Protein AF-A0AAW8KYA3-F1 (afdb_monomer_lite)

pLDDT: mean 80.38, std 17.12, range [44.12, 97.69]

Secondary structure (DSSP, 8-state):
-----HHHHHHHHHHHHHHHHHHHHHHS-EEEEETTEEEEE-TTS-EEEEEEPP-----GGGS-TTS---PPP---------

Structure (mmCIF, N/CA/C/O backbone):
data_AF-A0AAW8KYA3-F1
#
_entry.id   AF-A0AAW8KYA3-F1
#
loop_
_atom_site.group_PDB
_atom_site.id
_atom_site.type_symbol
_atom_site.label_atom_id
_atom_site.label_alt_id
_atom_site.label_comp_id
_atom_site.label_asym_id
_atom_site.label_entity_id
_atom_site.label_seq_id
_atom_site.pdbx_PDB_ins_code
_atom_site.Cartn_x
_atom_site.Cartn_y
_atom_site.Cartn_z
_atom_site.occupancy
_atom_site.B_iso_or_equiv
_atom_site.auth_seq_id
_atom_site.auth_comp_id
_atom_site.auth_asym_id
_atom_site.auth_atom_id
_atom_site.pdbx_PDB_model_num
ATOM 1 N N . MET A 1 1 ? 19.053 0.189 -30.785 1.00 44.12 1 MET A N 1
ATOM 2 C CA . MET A 1 1 ? 17.750 0.535 -30.177 1.00 44.12 1 MET A CA 1
ATOM 3 C C . MET A 1 1 ? 17.665 -0.329 -28.943 1.00 44.12 1 MET A C 1
ATOM 5 O O . MET A 1 1 ? 17.099 -1.415 -28.992 1.00 44.12 1 MET A O 1
ATOM 9 N N . ASP A 1 2 ? 18.395 0.082 -27.910 1.00 53.72 2 ASP A N 1
ATOM 10 C CA . ASP A 1 2 ? 18.565 -0.723 -26.712 1.00 53.72 2 ASP A CA 1
ATOM 11 C C . ASP A 1 2 ? 17.255 -0.700 -25.943 1.00 53.72 2 ASP A C 1
ATOM 13 O O . ASP A 1 2 ? 16.868 0.297 -25.340 1.00 53.72 2 ASP A O 1
ATOM 17 N N . MET A 1 3 ? 16.543 -1.819 -26.031 1.00 54.78 3 MET A N 1
ATOM 18 C CA . MET A 1 3 ? 15.583 -2.218 -25.023 1.00 54.78 3 MET A CA 1
ATOM 19 C C . MET A 1 3 ? 16.387 -2.416 -23.737 1.00 54.78 3 MET A C 1
ATOM 21 O O . MET A 1 3 ? 16.781 -3.541 -23.430 1.00 54.78 3 MET A O 1
ATOM 25 N N . GLU A 1 4 ? 16.670 -1.330 -23.008 1.00 61.84 4 GLU A N 1
ATOM 26 C CA . GLU A 1 4 ? 16.812 -1.408 -21.556 1.00 61.84 4 GLU A CA 1
ATOM 27 C C . GLU A 1 4 ? 15.620 -2.240 -21.089 1.00 61.84 4 GLU A C 1
ATOM 29 O O . GLU A 1 4 ? 14.463 -1.836 -21.196 1.00 61.84 4 GLU A O 1
ATOM 34 N N . ASN A 1 5 ? 15.938 -3.499 -20.804 1.00 79.44 5 ASN A N 1
ATOM 35 C CA . ASN A 1 5 ? 15.048 -4.643 -20.868 1.00 79.44 5 ASN A CA 1
ATOM 36 C C . ASN A 1 5 ? 13.791 -4.286 -20.072 1.00 79.44 5 ASN A C 1
ATOM 38 O O . ASN A 1 5 ? 13.919 -3.938 -18.901 1.00 79.44 5 ASN A O 1
ATOM 42 N N . GLU A 1 6 ? 12.590 -4.329 -20.655 1.00 87.62 6 GLU A N 1
ATOM 43 C CA . GLU A 1 6 ? 11.345 -3.958 -19.947 1.00 87.62 6 GLU A CA 1
ATOM 44 C C . GLU A 1 6 ? 11.253 -4.644 -18.573 1.00 87.62 6 GLU A C 1
ATOM 46 O O . GLU A 1 6 ? 10.762 -4.085 -17.593 1.00 87.62 6 GLU A O 1
ATOM 51 N N . ARG A 1 7 ? 11.821 -5.853 -18.491 1.00 89.19 7 ARG A N 1
ATOM 52 C CA . ARG A 1 7 ? 12.037 -6.616 -17.265 1.00 89.19 7 ARG A CA 1
ATOM 53 C C . ARG A 1 7 ? 12.831 -5.862 -16.193 1.00 89.19 7 ARG A C 1
ATOM 55 O O . ARG A 1 7 ? 12.471 -5.936 -15.022 1.00 89.19 7 ARG A O 1
ATOM 62 N N . ASP A 1 8 ? 13.924 -5.208 -16.550 1.00 91.62 8 ASP A N 1
ATOM 63 C CA . ASP A 1 8 ? 14.778 -4.466 -15.625 1.00 91.62 8 ASP A CA 1
ATOM 64 C C . ASP A 1 8 ? 14.123 -3.149 -15.197 1.00 91.62 8 ASP A C 1
ATOM 66 O O . ASP A 1 8 ? 14.122 -2.846 -14.003 1.00 91.62 8 ASP A O 1
ATOM 70 N N . ILE A 1 9 ? 13.428 -2.458 -16.108 1.00 91.75 9 ILE A N 1
ATOM 71 C CA . ILE A 1 9 ? 12.573 -1.310 -15.759 1.00 91.75 9 ILE A CA 1
ATOM 72 C C . ILE A 1 9 ? 11.494 -1.740 -14.757 1.00 91.75 9 ILE A C 1
ATOM 74 O O . ILE A 1 9 ? 11.318 -1.100 -13.720 1.00 91.75 9 ILE A O 1
ATOM 78 N N . ALA A 1 10 ? 10.808 -2.857 -15.012 1.00 93.81 10 ALA A N 1
ATOM 79 C CA . ALA A 1 10 ? 9.777 -3.382 -14.121 1.00 93.81 10 ALA A CA 1
ATOM 80 C C . ALA A 1 10 ? 10.332 -3.757 -12.736 1.00 93.81 10 ALA A C 1
ATOM 82 O O . ALA A 1 10 ? 9.692 -3.472 -11.722 1.00 93.81 10 ALA A O 1
ATOM 83 N N . LYS A 1 11 ? 11.531 -4.354 -12.667 1.00 95.00 11 LYS A N 1
ATOM 84 C CA . LYS A 1 11 ? 12.203 -4.646 -11.388 1.00 95.00 11 LYS A CA 1
ATOM 85 C C . LYS A 1 11 ? 12.514 -3.369 -10.613 1.00 95.00 11 LYS A C 1
ATOM 87 O O . LYS A 1 11 ? 12.214 -3.305 -9.423 1.00 95.00 11 LYS A O 1
ATOM 92 N N . ILE A 1 12 ? 13.104 -2.372 -11.273 1.00 96.25 12 ILE A N 1
ATOM 93 C CA . ILE A 1 12 ? 13.477 -1.101 -10.639 1.00 96.25 12 ILE A CA 1
ATOM 94 C C . ILE A 1 12 ? 12.222 -0.368 -10.1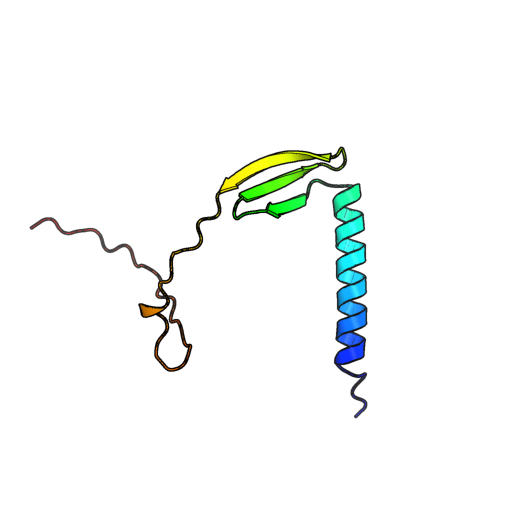60 1.00 96.25 12 ILE A C 1
ATOM 96 O O . ILE A 1 12 ? 12.160 0.052 -9.007 1.00 96.25 12 ILE A O 1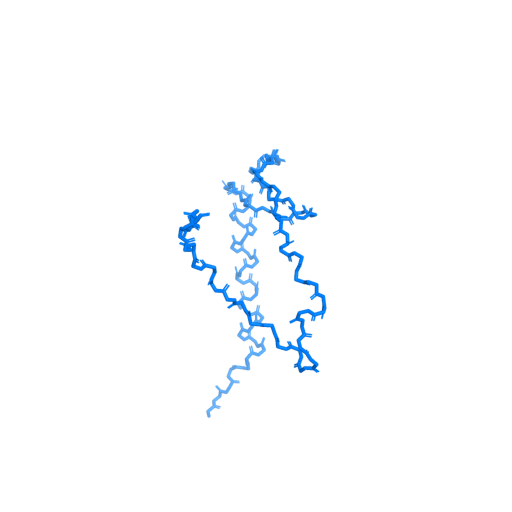
ATOM 100 N N . ALA A 1 13 ? 11.189 -0.284 -11.000 1.00 96.62 13 ALA A N 1
ATOM 101 C CA . ALA A 1 13 ? 9.914 0.319 -10.633 1.00 96.62 13 ALA A CA 1
ATOM 102 C C . ALA A 1 13 ? 9.275 -0.396 -9.432 1.00 96.62 13 ALA A C 1
ATOM 104 O O . ALA A 1 13 ? 8.864 0.258 -8.476 1.00 96.62 13 ALA A O 1
ATOM 105 N N . GLY A 1 14 ? 9.245 -1.732 -9.437 1.00 96.75 14 GLY A N 1
ATOM 106 C CA . GLY A 1 14 ? 8.725 -2.522 -8.321 1.00 96.75 14 GLY A CA 1
ATOM 107 C C . GLY A 1 14 ? 9.497 -2.292 -7.020 1.00 96.75 14 GLY A C 1
ATOM 108 O O . GLY A 1 14 ? 8.885 -2.147 -5.962 1.00 96.75 14 GLY A O 1
ATOM 109 N N . TYR A 1 15 ? 10.827 -2.202 -7.098 1.00 97.38 15 TYR A N 1
ATOM 110 C CA . TYR A 1 15 ? 11.674 -1.874 -5.952 1.00 97.38 15 TYR A CA 1
ATOM 111 C C . TYR A 1 15 ? 11.356 -0.481 -5.394 1.00 97.38 15 TYR A C 1
ATOM 113 O O . TYR A 1 15 ? 11.076 -0.349 -4.206 1.00 97.38 15 TYR A O 1
ATOM 121 N N . ILE A 1 16 ? 11.316 0.543 -6.250 1.00 97.62 16 ILE A N 1
ATOM 122 C CA . ILE A 1 16 ? 11.028 1.926 -5.842 1.00 97.62 16 ILE A CA 1
ATOM 123 C C . ILE A 1 16 ? 9.640 2.037 -5.204 1.00 97.62 16 ILE A C 1
ATOM 125 O O . ILE A 1 16 ? 9.495 2.663 -4.156 1.00 97.62 16 ILE A O 1
ATOM 129 N N . LEU A 1 17 ? 8.624 1.408 -5.802 1.00 96.88 17 LEU A N 1
ATOM 130 C CA . LEU A 1 17 ? 7.262 1.413 -5.266 1.00 96.88 17 LEU A CA 1
ATOM 131 C C . LEU A 1 17 ? 7.190 0.745 -3.892 1.00 96.88 17 LEU A C 1
ATOM 133 O O . LEU A 1 17 ? 6.518 1.260 -2.999 1.00 96.88 17 LEU A O 1
ATOM 137 N N . ARG A 1 18 ? 7.902 -0.372 -3.706 1.00 96.00 18 ARG A N 1
ATOM 138 C CA . ARG A 1 18 ? 7.985 -1.054 -2.412 1.00 96.00 18 ARG A CA 1
ATOM 139 C C . ARG A 1 18 ? 8.630 -0.161 -1.358 1.00 96.00 18 ARG A C 1
ATOM 141 O O . ARG A 1 18 ? 8.051 0.004 -0.290 1.00 96.00 18 ARG A O 1
ATOM 148 N N . GLU A 1 19 ? 9.798 0.401 -1.647 1.00 97.69 19 GLU A N 1
ATOM 149 C CA . GLU A 1 19 ? 10.528 1.238 -0.688 1.00 97.69 19 GLU A CA 1
ATOM 150 C C . GLU A 1 19 ? 9.734 2.496 -0.322 1.00 97.69 19 GLU A C 1
ATOM 152 O O . GLU A 1 19 ? 9.622 2.840 0.855 1.00 97.69 19 GLU A O 1
ATOM 157 N N . ALA A 1 20 ? 9.114 3.147 -1.312 1.00 96.00 20 ALA A N 1
ATOM 158 C CA . ALA A 1 20 ? 8.243 4.295 -1.082 1.00 96.00 20 ALA A CA 1
ATOM 159 C C . ALA A 1 20 ? 7.060 3.924 -0.180 1.00 96.00 20 ALA A C 1
ATOM 161 O O . ALA A 1 20 ? 6.796 4.619 0.799 1.00 96.00 20 ALA A O 1
ATOM 162 N N . PHE A 1 21 ? 6.397 2.801 -0.461 1.00 92.94 21 PHE A N 1
ATOM 163 C CA . PHE A 1 21 ? 5.279 2.332 0.348 1.00 92.94 21 PHE A CA 1
ATOM 164 C C . PHE A 1 21 ? 5.694 2.008 1.787 1.00 92.94 21 PHE A C 1
ATOM 166 O O . PHE A 1 21 ? 5.027 2.449 2.718 1.00 92.94 21 PHE A O 1
ATOM 173 N N . VAL A 1 22 ? 6.798 1.279 1.985 1.00 93.75 22 VAL A N 1
ATOM 174 C CA . VAL A 1 22 ? 7.312 0.945 3.325 1.00 93.75 22 VAL A CA 1
ATOM 175 C C . VAL A 1 22 ? 7.636 2.214 4.102 1.00 93.75 22 VAL A C 1
ATOM 177 O O . VAL A 1 22 ? 7.233 2.342 5.257 1.00 93.75 22 VAL A O 1
ATOM 180 N N . LYS A 1 23 ? 8.311 3.177 3.467 1.00 96.31 23 LYS A N 1
ATOM 181 C CA . LYS A 1 23 ? 8.620 4.464 4.091 1.00 96.31 23 LYS A CA 1
ATOM 182 C C . LYS A 1 23 ? 7.346 5.183 4.532 1.00 96.31 23 LYS A C 1
ATOM 184 O O . LYS A 1 23 ? 7.263 5.579 5.689 1.00 96.31 23 LYS A O 1
ATOM 189 N N . THR A 1 24 ? 6.355 5.303 3.648 1.00 94.81 24 THR A N 1
ATOM 190 C CA . THR A 1 24 ? 5.074 5.944 3.972 1.00 94.81 24 THR A CA 1
ATOM 191 C C . THR A 1 24 ? 4.330 5.197 5.076 1.00 94.81 24 THR A C 1
ATOM 193 O O . THR A 1 24 ? 3.836 5.837 5.992 1.00 94.81 24 THR A O 1
ATOM 196 N N . ALA A 1 25 ? 4.295 3.864 5.059 1.00 92.81 25 ALA A N 1
ATOM 197 C CA . ALA A 1 25 ? 3.621 3.070 6.090 1.00 92.81 25 ALA A CA 1
ATOM 198 C C . ALA A 1 25 ? 4.253 3.221 7.487 1.00 92.81 25 ALA A C 1
ATOM 200 O O . ALA A 1 25 ? 3.567 3.065 8.494 1.00 92.81 25 ALA A O 1
ATOM 201 N N . LEU A 1 26 ? 5.552 3.533 7.558 1.00 94.19 26 LEU A N 1
ATOM 202 C CA . LEU A 1 26 ? 6.257 3.790 8.817 1.00 94.19 26 LEU A CA 1
ATOM 203 C C . LEU A 1 26 ? 6.083 5.223 9.338 1.00 94.19 26 LEU A C 1
ATOM 205 O O . LEU A 1 26 ? 6.319 5.462 10.519 1.00 94.19 26 LEU A O 1
ATOM 209 N N . THR A 1 27 ? 5.724 6.184 8.484 1.00 95.94 27 THR A N 1
ATOM 210 C CA . THR A 1 27 ? 5.656 7.609 8.858 1.00 95.94 27 THR A CA 1
ATOM 211 C C . THR A 1 27 ? 4.242 8.170 8.867 1.00 95.94 27 THR A C 1
ATOM 213 O O . THR A 1 27 ? 3.960 9.123 9.589 1.00 95.94 27 THR A O 1
ATOM 216 N N . GLU A 1 28 ? 3.350 7.602 8.066 1.00 96.06 28 GLU A N 1
ATOM 217 C CA . GLU A 1 28 ? 2.015 8.116 7.796 1.00 96.06 28 GLU A CA 1
ATOM 218 C C . GLU A 1 28 ? 0.958 7.019 7.927 1.00 96.06 28 GLU A C 1
ATOM 220 O O . GLU A 1 28 ? 1.240 5.824 7.961 1.00 96.06 28 GLU A O 1
ATOM 225 N N . THR A 1 29 ? -0.301 7.444 8.011 1.00 95.31 29 THR A N 1
ATOM 226 C CA . THR A 1 29 ? -1.431 6.514 7.991 1.00 95.31 29 THR A CA 1
ATOM 227 C C . THR A 1 29 ? -1.701 6.068 6.559 1.00 95.31 29 THR A C 1
ATOM 229 O O . THR A 1 29 ? -1.855 6.900 5.666 1.00 95.31 29 THR A O 1
ATOM 232 N N . VAL A 1 30 ? -1.804 4.761 6.342 1.00 95.31 30 VAL A N 1
ATOM 233 C CA . VAL A 1 30 ? -1.998 4.160 5.017 1.00 95.31 30 VAL A CA 1
ATOM 234 C C . VAL A 1 30 ? -3.269 3.317 4.969 1.00 95.31 30 VAL A C 1
ATOM 236 O O . VAL A 1 30 ? -3.732 2.785 5.979 1.00 95.31 30 VAL A O 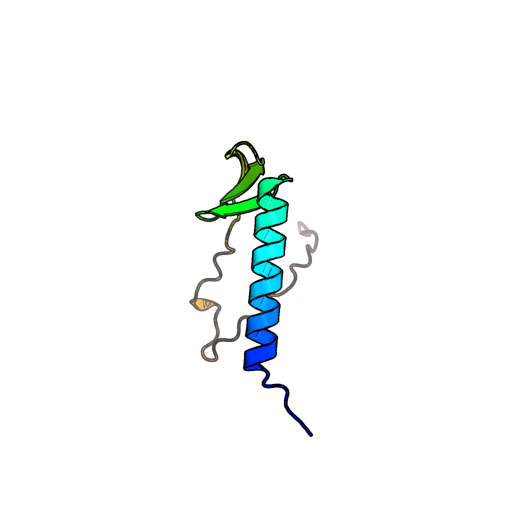1
ATOM 239 N N . LEU A 1 31 ? -3.846 3.190 3.775 1.00 95.25 31 LEU A N 1
ATOM 240 C CA . LEU A 1 31 ? -5.025 2.360 3.552 1.00 95.25 31 LEU A CA 1
ATOM 241 C C . LEU A 1 31 ? -4.624 0.948 3.123 1.00 95.25 31 LEU A C 1
ATOM 243 O O . LEU A 1 31 ? -3.867 0.770 2.170 1.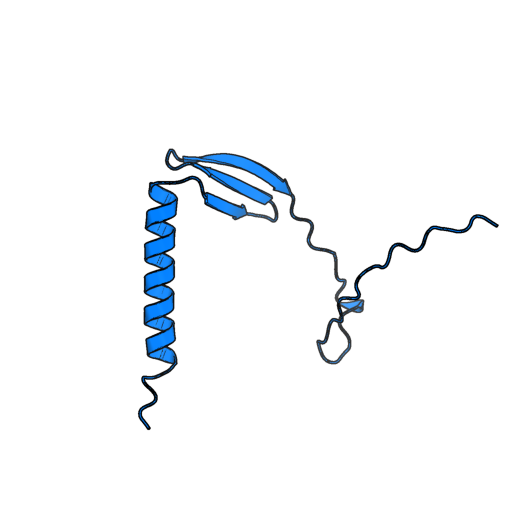00 95.25 31 LEU A O 1
ATOM 247 N N . TYR A 1 32 ? -5.201 -0.048 3.784 1.00 93.88 32 TYR A N 1
ATOM 248 C CA . TYR A 1 32 ? -5.041 -1.464 3.480 1.00 93.88 32 TYR A CA 1
ATOM 249 C C . TYR A 1 32 ? -6.379 -2.095 3.126 1.00 93.88 32 TYR A C 1
ATOM 251 O O . TYR A 1 32 ? -7.425 -1.682 3.620 1.00 93.88 32 TYR A O 1
ATOM 259 N N . VAL A 1 33 ? -6.343 -3.122 2.281 1.00 92.00 33 VAL A N 1
ATOM 260 C CA . VAL A 1 33 ? -7.519 -3.935 1.976 1.00 92.00 33 VAL A CA 1
ATOM 261 C C . VAL A 1 33 ? -7.272 -5.358 2.446 1.00 92.00 33 VAL A C 1
ATOM 263 O O . VAL A 1 33 ? -6.382 -6.034 1.936 1.00 92.00 33 VAL A O 1
ATOM 266 N N . GLU A 1 34 ? -8.091 -5.822 3.383 1.00 91.00 34 GLU A N 1
ATOM 267 C CA . GLU A 1 34 ? -8.061 -7.187 3.905 1.00 91.00 34 GLU A CA 1
ATOM 268 C C . GLU A 1 34 ? -9.478 -7.758 3.909 1.00 91.00 34 GLU A C 1
ATOM 270 O O . GLU A 1 34 ? -10.385 -7.144 4.454 1.00 91.00 34 GLU A O 1
ATOM 275 N N . GLN A 1 35 ? -9.689 -8.925 3.288 1.00 89.88 35 GLN A N 1
ATOM 276 C CA . GLN A 1 35 ? -11.000 -9.601 3.258 1.00 89.88 35 GLN A CA 1
ATOM 277 C C . GLN A 1 35 ? -12.164 -8.676 2.843 1.00 89.88 35 GLN A C 1
ATOM 279 O O . GLN A 1 35 ? -13.233 -8.671 3.449 1.00 89.88 35 GLN A O 1
ATOM 284 N N . ASP A 1 36 ? -11.944 -7.867 1.802 1.00 89.69 36 ASP A N 1
ATOM 285 C CA . ASP A 1 36 ? -12.890 -6.850 1.327 1.00 89.69 36 ASP A CA 1
ATOM 286 C C . ASP A 1 36 ? -13.218 -5.756 2.360 1.00 89.69 36 ASP A C 1
ATOM 288 O O . ASP A 1 36 ? -14.210 -5.044 2.238 1.00 89.69 36 ASP A O 1
ATOM 292 N N . MET A 1 37 ? -12.386 -5.569 3.375 1.00 93.50 37 MET A N 1
ATOM 293 C CA . MET A 1 37 ? -12.460 -4.455 4.312 1.00 93.50 37 MET A CA 1
ATOM 294 C C . MET A 1 37 ? -11.351 -3.465 3.998 1.00 93.50 37 MET A C 1
ATOM 296 O O . MET A 1 37 ? -10.181 -3.828 3.931 1.00 93.50 37 MET A O 1
ATOM 300 N N . LEU A 1 38 ? -11.729 -2.207 3.813 1.00 95.69 38 LEU A N 1
ATOM 301 C CA . LEU A 1 38 ? -10.805 -1.091 3.762 1.00 95.69 38 LEU A CA 1
ATOM 302 C C . LEU A 1 38 ? -10.483 -0.669 5.197 1.00 95.69 38 LEU A C 1
ATOM 304 O O . LEU A 1 38 ? -11.372 -0.249 5.946 1.00 95.69 38 LEU A O 1
ATOM 308 N N . LEU A 1 39 ? -9.214 -0.789 5.557 1.00 96.88 39 LEU A N 1
ATOM 309 C CA . LEU A 1 39 ? -8.645 -0.447 6.851 1.00 96.88 39 LEU A CA 1
ATOM 310 C C . LEU A 1 39 ? -7.725 0.762 6.691 1.00 96.88 39 LEU A C 1
ATOM 312 O O . LEU A 1 39 ? -7.038 0.898 5.685 1.00 96.88 39 LEU A O 1
ATOM 316 N N . SER A 1 40 ? -7.695 1.622 7.696 1.00 95.50 40 SER A N 1
ATOM 317 C CA . SER A 1 40 ? -6.735 2.710 7.845 1.00 95.50 40 SER A CA 1
ATOM 318 C C . SER A 1 40 ? -5.769 2.315 8.950 1.00 95.50 40 SER A C 1
ATOM 320 O O . SER A 1 40 ? -6.207 2.124 10.083 1.00 95.50 40 SER A O 1
ATOM 322 N N . ILE A 1 41 ? -4.489 2.146 8.633 1.00 96.00 41 ILE A N 1
ATOM 323 C CA . ILE A 1 41 ? -3.468 1.691 9.583 1.00 96.00 41 ILE A CA 1
ATOM 324 C C . ILE A 1 41 ? -2.503 2.839 9.849 1.00 96.00 41 ILE A C 1
ATOM 326 O O . ILE A 1 41 ? -1.884 3.359 8.921 1.00 96.00 41 ILE A O 1
ATOM 330 N N . ALA A 1 42 ? -2.415 3.247 11.112 1.00 95.69 42 ALA A N 1
ATOM 331 C CA . ALA A 1 42 ? -1.484 4.263 11.579 1.00 95.69 42 ALA A CA 1
ATOM 332 C C . ALA A 1 42 ? -0.080 3.667 11.820 1.00 95.69 42 ALA A C 1
ATOM 334 O O . ALA A 1 42 ? 0.041 2.459 12.042 1.00 95.69 42 ALA A O 1
ATOM 335 N N . PRO A 1 43 ? 0.980 4.499 11.845 1.00 94.00 43 PRO A N 1
ATOM 336 C CA . PRO A 1 43 ? 2.352 4.042 12.088 1.00 94.00 43 PRO A CA 1
ATOM 337 C C . PRO A 1 43 ? 2.562 3.296 13.412 1.00 94.00 43 PRO A C 1
ATOM 339 O O . PRO A 1 43 ? 3.463 2.472 13.527 1.00 94.00 43 PRO A O 1
ATOM 342 N N . ASP A 1 44 ? 1.726 3.565 14.418 1.00 93.94 44 ASP A N 1
ATOM 343 C CA . ASP A 1 44 ? 1.749 2.883 15.717 1.00 93.94 44 ASP A CA 1
ATOM 344 C C . ASP A 1 44 ? 1.071 1.498 15.689 1.00 93.94 44 ASP A C 1
ATOM 346 O O . ASP A 1 44 ? 0.921 0.852 16.728 1.00 93.94 44 ASP A O 1
ATOM 350 N N . GLY A 1 45 ? 0.651 1.040 14.507 1.00 89.12 45 GLY A N 1
ATOM 351 C CA . GLY A 1 45 ? -0.012 -0.240 14.288 1.00 89.12 45 GLY A CA 1
ATOM 352 C C . GLY A 1 45 ? -1.507 -0.231 14.602 1.00 89.12 45 GLY A C 1
ATOM 353 O O . GLY A 1 45 ? -2.160 -1.265 14.441 1.00 89.12 45 GLY A O 1
ATOM 354 N N . LYS A 1 46 ? -2.090 0.902 15.022 1.00 94.25 46 LYS A N 1
ATOM 355 C CA . LYS A 1 46 ? -3.540 0.986 15.231 1.00 94.25 46 LYS A CA 1
ATOM 356 C C . LYS A 1 46 ? -4.266 0.935 13.896 1.00 94.25 46 LYS A C 1
ATOM 358 O O . LYS A 1 46 ? -4.000 1.730 12.996 1.00 94.25 46 LYS A O 1
ATOM 363 N N . SER A 1 47 ? -5.226 0.024 13.794 1.00 95.25 47 SER A N 1
ATOM 364 C CA . SER A 1 47 ? -6.083 -0.120 12.625 1.00 95.25 47 SER A CA 1
ATOM 365 C C . SER A 1 47 ? -7.493 0.391 12.912 1.00 95.25 47 SER A C 1
ATOM 367 O O . SER A 1 47 ? -8.077 0.149 13.969 1.00 95.25 47 SER A O 1
ATOM 369 N N . VAL A 1 48 ? -8.048 1.119 11.947 1.00 96.25 48 VAL A N 1
ATOM 370 C CA . VAL A 1 48 ? -9.421 1.623 11.972 1.00 96.25 48 VAL A CA 1
ATOM 371 C C . VAL A 1 48 ? -10.147 1.089 10.751 1.00 96.25 48 VAL A C 1
ATOM 373 O O . VAL A 1 48 ? -9.714 1.283 9.615 1.00 96.25 48 VAL A O 1
ATOM 376 N N . PHE A 1 49 ? -11.274 0.422 10.975 1.00 96.38 49 PHE A N 1
ATOM 377 C CA . PHE A 1 49 ? -12.156 0.023 9.890 1.00 96.38 49 PHE A CA 1
ATOM 378 C C . PHE A 1 49 ? -12.783 1.260 9.243 1.00 96.38 49 PHE A C 1
ATOM 380 O O . PHE A 1 49 ? -13.472 2.034 9.906 1.00 96.38 49 PHE A O 1
ATOM 387 N N . VAL A 1 50 ? -12.559 1.430 7.940 1.00 95.69 50 VAL A N 1
ATOM 388 C CA . VAL A 1 50 ? -13.134 2.533 7.163 1.00 95.69 50 VAL A CA 1
ATOM 389 C C . VAL A 1 50 ? -14.448 2.088 6.539 1.00 95.69 50 VAL A C 1
ATOM 391 O O . VAL A 1 50 ? -15.477 2.745 6.701 1.00 95.69 50 VAL A O 1
ATOM 394 N N . LYS A 1 51 ? -14.421 0.986 5.779 1.00 92.19 51 LYS A N 1
ATOM 395 C CA . LYS A 1 51 ? -15.586 0.525 5.017 1.00 92.19 51 LYS A CA 1
ATOM 396 C C . LYS A 1 51 ? -15.426 -0.911 4.530 1.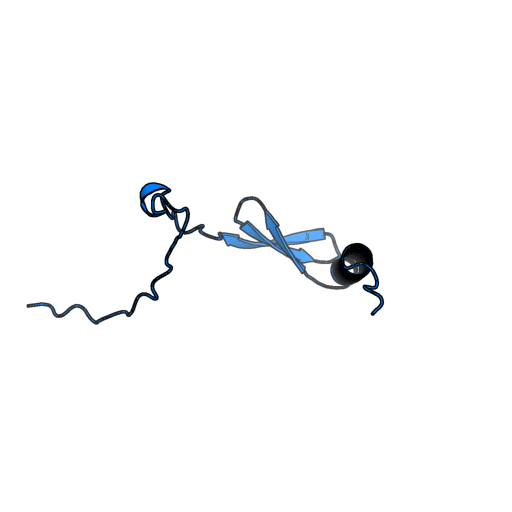00 92.19 51 LYS A C 1
ATOM 398 O O . LYS A 1 51 ? -14.336 -1.326 4.159 1.00 92.19 51 LYS A O 1
ATOM 403 N N . ARG A 1 52 ? -16.538 -1.638 4.398 1.00 93.12 52 ARG A N 1
ATOM 404 C CA . ARG A 1 52 ? -16.587 -2.895 3.642 1.00 93.12 52 ARG A CA 1
ATOM 405 C C . ARG A 1 52 ? -16.724 -2.593 2.150 1.00 93.12 52 ARG A C 1
ATOM 407 O O . ARG A 1 52 ? -17.695 -1.969 1.715 1.00 93.12 52 ARG A O 1
ATOM 414 N N . LEU A 1 53 ? -15.732 -3.004 1.378 1.00 88.44 53 LEU A N 1
ATOM 415 C CA . LEU A 1 53 ? -15.759 -2.997 -0.072 1.00 88.44 53 LEU A CA 1
ATOM 416 C C . LEU A 1 53 ? -16.721 -4.093 -0.526 1.00 88.44 53 LEU A C 1
ATOM 418 O O . LEU A 1 53 ? -16.539 -5.269 -0.242 1.00 88.44 53 LEU A O 1
ATOM 422 N N . ASN A 1 54 ? -17.777 -3.714 -1.233 1.00 79.25 54 ASN A N 1
ATOM 423 C CA . ASN A 1 54 ? -18.593 -4.701 -1.916 1.00 79.25 54 ASN A CA 1
ATOM 424 C C . ASN A 1 54 ? -17.941 -4.963 -3.265 1.00 79.25 54 ASN A C 1
ATOM 426 O O . ASN A 1 54 ? -17.840 -4.059 -4.094 1.00 79.25 54 ASN A O 1
ATOM 430 N N . ARG A 1 55 ? -17.519 -6.205 -3.498 1.00 70.69 55 ARG A N 1
ATOM 431 C CA . ARG A 1 55 ? -17.352 -6.674 -4.869 1.00 70.69 55 ARG A CA 1
ATOM 432 C C . ARG A 1 55 ? -18.752 -6.721 -5.448 1.00 70.69 55 ARG A C 1
ATOM 434 O O . ARG A 1 55 ? -19.561 -7.530 -4.985 1.00 70.69 55 ARG A O 1
ATOM 441 N N . ASP A 1 56 ? -19.046 -5.868 -6.424 1.00 67.06 56 ASP A N 1
ATOM 442 C CA . ASP A 1 56 ? -20.207 -6.101 -7.274 1.00 67.06 56 ASP A CA 1
ATOM 443 C C . ASP A 1 56 ? -20.137 -7.572 -7.683 1.00 67.06 56 ASP A C 1
ATOM 445 O O . ASP A 1 56 ? -19.126 -8.021 -8.231 1.00 67.06 56 ASP A O 1
ATOM 449 N N . HIS A 1 57 ? -21.148 -8.357 -7.304 1.00 59.44 57 HIS A N 1
ATOM 450 C CA . HIS A 1 57 ? -21.256 -9.751 -7.709 1.00 59.44 57 HIS A CA 1
ATOM 451 C C . HIS A 1 57 ? -21.534 -9.762 -9.208 1.00 59.44 57 HIS A C 1
ATOM 453 O O . HIS A 1 57 ? -22.661 -9.957 -9.664 1.00 59.44 57 HIS A O 1
ATOM 459 N N . ILE A 1 58 ? -20.490 -9.513 -9.991 1.00 58.34 58 ILE A N 1
ATOM 460 C CA . ILE A 1 58 ? -20.470 -9.775 -11.412 1.00 58.34 58 ILE A CA 1
ATOM 461 C C . ILE A 1 58 ? -20.510 -11.290 -11.502 1.00 58.34 58 ILE A C 1
ATOM 463 O O . ILE A 1 58 ? -19.487 -11.964 -11.400 1.00 58.34 58 ILE A O 1
ATOM 467 N N . SER A 1 59 ? -21.717 -11.852 -11.582 1.00 55.38 59 SER A N 1
ATOM 468 C CA . SER A 1 59 ? -21.836 -13.298 -11.712 1.00 55.38 59 SER A CA 1
ATOM 469 C C . SER A 1 59 ? -21.069 -13.704 -12.971 1.00 55.38 59 SER A C 1
ATOM 471 O O . SER A 1 59 ? -21.184 -13.030 -13.999 1.00 55.38 59 SER A O 1
ATOM 473 N N . ASN A 1 60 ? -20.358 -14.831 -12.935 1.00 55.69 60 ASN A N 1
ATOM 474 C CA . ASN A 1 60 ? -19.678 -15.375 -14.117 1.00 55.69 60 ASN A CA 1
ATOM 475 C C . ASN A 1 60 ? -20.629 -15.541 -15.320 1.00 55.69 60 ASN A C 1
ATOM 477 O O . ASN A 1 60 ? -20.189 -15.576 -16.461 1.00 55.69 60 ASN A O 1
ATOM 481 N N . ARG A 1 61 ? -21.950 -15.567 -15.086 1.00 53.00 61 ARG A N 1
ATOM 482 C CA . ARG A 1 61 ? -22.997 -15.565 -16.116 1.00 53.00 61 ARG A CA 1
ATOM 483 C C . ARG A 1 61 ? -23.048 -14.281 -16.958 1.00 53.00 61 ARG A C 1
ATOM 485 O O . ARG A 1 61 ? -23.608 -14.299 -18.048 1.00 53.00 61 ARG A O 1
ATOM 492 N N . GLN A 1 62 ? -22.504 -13.173 -16.452 1.00 53.97 62 GLN A N 1
ATOM 493 C CA . GLN A 1 62 ? -22.376 -11.889 -17.153 1.00 53.97 62 GLN A CA 1
ATOM 494 C C . GLN A 1 62 ? -21.040 -11.752 -17.895 1.00 53.97 62 GLN A C 1
ATOM 496 O O . GLN A 1 62 ? -20.878 -10.835 -18.703 1.00 53.97 62 GLN A O 1
ATOM 501 N N . ILE A 1 63 ? -20.094 -12.662 -17.647 1.00 57.34 63 ILE A N 1
ATOM 502 C CA . ILE A 1 63 ? -18.883 -12.799 -18.447 1.00 57.34 63 ILE A CA 1
ATOM 503 C C . ILE A 1 63 ? -19.311 -13.536 -19.714 1.00 57.34 63 ILE A C 1
ATOM 505 O O . ILE A 1 63 ? -19.772 -14.677 -19.669 1.00 57.34 63 ILE A O 1
ATOM 509 N N . ASN A 1 64 ? -19.247 -12.862 -20.863 1.00 62.09 64 ASN A N 1
ATOM 510 C CA . ASN A 1 64 ? -19.584 -13.524 -22.118 1.00 62.09 64 ASN A CA 1
ATOM 511 C C . ASN A 1 64 ? -18.596 -14.678 -22.389 1.00 62.09 64 ASN A C 1
ATOM 513 O O . ASN A 1 64 ? -17.505 -14.724 -21.825 1.00 62.09 64 ASN A O 1
ATOM 517 N N . ARG A 1 65 ? -18.933 -15.600 -23.301 1.00 60.19 65 ARG A N 1
ATOM 518 C CA . ARG A 1 65 ? -18.064 -16.746 -23.656 1.00 60.19 65 ARG A CA 1
ATOM 519 C C . ARG A 1 65 ? -16.652 -16.356 -24.142 1.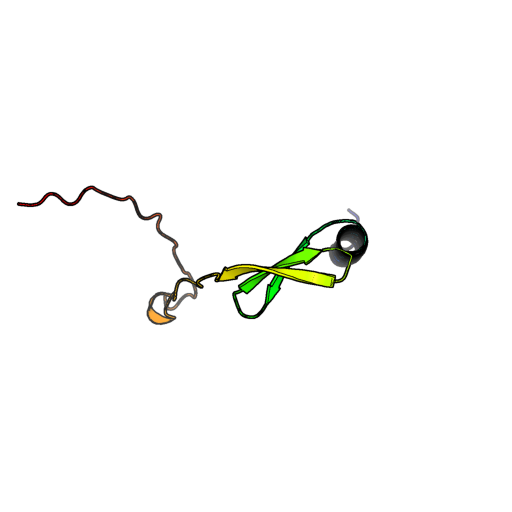00 60.19 65 ARG A C 1
ATOM 521 O O . ARG A 1 65 ? -15.817 -17.234 -24.296 1.00 60.19 65 ARG A O 1
ATOM 528 N N . LYS A 1 66 ? -16.386 -15.067 -24.397 1.00 68.25 66 LYS A N 1
ATOM 529 C CA . LYS A 1 66 ? -15.084 -14.517 -24.805 1.00 68.25 66 LYS A CA 1
ATOM 530 C C . LYS A 1 66 ? -14.297 -13.885 -23.643 1.00 68.25 66 LYS A C 1
ATOM 532 O O . LYS A 1 66 ? -13.271 -13.269 -23.897 1.00 68.25 66 LYS A O 1
ATOM 537 N N . GLY A 1 67 ? -14.773 -13.979 -22.397 1.00 59.50 67 GLY A N 1
ATOM 538 C CA . GLY A 1 67 ? -14.097 -13.396 -21.230 1.00 59.50 67 GLY A CA 1
ATOM 539 C C . GLY A 1 67 ? -14.240 -11.875 -21.101 1.00 59.50 67 GLY A C 1
ATOM 540 O O . GLY A 1 67 ? -13.574 -11.267 -20.271 1.00 59.50 67 GLY A O 1
ATOM 541 N N . ILE A 1 68 ? -15.098 -11.238 -21.905 1.00 63.31 68 ILE A N 1
ATOM 542 C CA . ILE A 1 68 ? -15.245 -9.778 -21.921 1.00 63.31 68 ILE A CA 1
ATOM 543 C C . ILE A 1 68 ? -16.443 -9.383 -21.054 1.00 63.31 68 ILE A C 1
ATOM 545 O O . ILE A 1 68 ? -17.589 -9.721 -21.366 1.00 63.31 68 ILE A O 1
ATOM 549 N N . PHE A 1 69 ? -16.180 -8.617 -19.994 1.00 60.69 69 PHE A N 1
ATOM 550 C CA . PHE A 1 69 ? -17.202 -7.963 -19.179 1.00 60.69 69 PHE A CA 1
ATOM 551 C C . PHE A 1 69 ? -17.332 -6.485 -19.574 1.00 60.69 69 PHE A C 1
ATOM 553 O O . PHE A 1 69 ? -16.346 -5.751 -19.599 1.00 60.69 69 PHE A O 1
ATOM 560 N N . LYS A 1 70 ? -18.551 -6.032 -19.895 1.00 64.38 70 LYS A N 1
ATOM 561 C CA . LYS A 1 70 ? -18.825 -4.628 -20.241 1.00 64.38 70 LYS A CA 1
ATOM 562 C C . LYS A 1 70 ? -19.504 -3.935 -19.065 1.00 64.38 70 LYS A C 1
ATOM 564 O O . LYS A 1 70 ? -20.714 -4.072 -18.887 1.00 64.38 70 LYS A O 1
ATOM 569 N N . VAL A 1 71 ? -18.740 -3.149 -18.308 1.00 65.06 71 VAL A N 1
ATOM 570 C CA . VAL A 1 71 ? -19.290 -2.240 -17.294 1.00 65.06 71 VAL A CA 1
ATOM 571 C C . VAL A 1 71 ? -20.127 -1.181 -18.016 1.00 65.06 71 VAL A C 1
ATOM 573 O O . VAL A 1 71 ? -19.610 -0.409 -18.825 1.00 65.06 71 VAL A O 1
ATOM 576 N N . LYS A 1 72 ? -21.436 -1.147 -17.761 1.00 65.50 72 LYS A N 1
ATOM 577 C CA . LYS A 1 72 ? -22.306 -0.065 -18.232 1.00 65.50 72 LYS A CA 1
ATOM 578 C C . LYS A 1 72 ? -22.548 0.894 -17.077 1.00 65.50 72 LYS A C 1
ATOM 580 O O . LYS A 1 72 ? -23.019 0.477 -16.025 1.00 65.50 72 LYS A O 1
ATOM 585 N N . LYS A 1 73 ? -22.267 2.181 -17.287 1.00 64.44 73 LYS A N 1
ATOM 586 C CA . LYS A 1 73 ? -22.643 3.236 -16.342 1.00 64.44 73 LYS A CA 1
ATOM 587 C C . LYS A 1 73 ? -24.164 3.210 -16.168 1.00 64.44 73 LYS A C 1
ATOM 589 O O . LYS A 1 73 ? -24.895 3.379 -17.146 1.00 64.44 73 LYS A O 1
ATOM 594 N N . LEU A 1 74 ? -24.635 2.988 -14.943 1.00 60.06 74 LEU A N 1
ATOM 595 C CA . LEU A 1 74 ? -26.047 3.144 -14.618 1.00 60.06 74 LEU A CA 1
ATOM 596 C C . LEU A 1 74 ? -26.394 4.629 -14.737 1.00 60.06 74 LEU A C 1
ATOM 598 O O . LEU A 1 74 ? -25.901 5.465 -13.984 1.00 60.06 74 LEU A O 1
ATOM 602 N N . VAL A 1 75 ? -27.217 4.967 -15.726 1.00 68.50 75 VAL A N 1
ATOM 603 C CA . VAL A 1 75 ? -27.863 6.276 -15.792 1.00 68.50 75 VAL A CA 1
ATOM 604 C C . VAL A 1 75 ? -29.135 6.147 -14.965 1.00 68.50 75 VAL A C 1
ATOM 606 O O . VAL A 1 75 ? -30.063 5.457 -15.385 1.00 68.50 75 VAL A O 1
ATOM 609 N N . ASN A 1 76 ? -29.173 6.771 -13.785 1.00 58.75 76 ASN A N 1
ATOM 610 C CA . ASN A 1 76 ? -30.392 6.861 -12.982 1.00 58.75 76 ASN A CA 1
ATOM 611 C C . ASN A 1 76 ? -31.432 7.674 -13.760 1.00 58.75 76 ASN A C 1
ATOM 613 O O . ASN A 1 76 ? -31.456 8.900 -13.693 1.00 58.75 76 ASN A O 1
ATOM 617 N N . LYS A 1 77 ? -32.280 6.998 -14.538 1.00 59.09 77 LYS A N 1
ATOM 618 C CA . LYS A 1 77 ? -33.482 7.620 -15.088 1.00 59.09 77 LYS A CA 1
ATOM 619 C C . LYS A 1 77 ? -34.533 7.646 -13.975 1.00 59.09 77 LYS A C 1
ATOM 621 O O . LYS A 1 77 ? -34.771 6.594 -13.376 1.00 59.09 77 LYS A O 1
ATOM 626 N N . PRO A 1 78 ? -35.153 8.799 -13.674 1.00 55.50 78 PRO A N 1
ATOM 627 C CA . PRO A 1 78 ? -36.222 8.852 -12.687 1.00 55.50 78 PRO A CA 1
ATOM 628 C C . PRO A 1 78 ? -37.347 7.903 -13.114 1.00 55.50 78 PRO A C 1
ATOM 630 O O . PRO A 1 78 ? -37.768 7.904 -14.274 1.00 55.50 78 PRO A O 1
ATOM 633 N N . ARG A 1 79 ? -37.799 7.056 -12.182 1.00 60.38 79 ARG A N 1
ATOM 634 C CA . ARG A 1 79 ? -38.955 6.179 -12.389 1.00 60.38 79 ARG A CA 1
ATOM 635 C C . ARG A 1 79 ? -40.174 7.074 -12.610 1.00 60.38 79 ARG A C 1
ATOM 637 O O . ARG A 1 79 ? -40.585 7.774 -11.690 1.00 60.38 79 ARG A O 1
ATOM 644 N N . ARG A 1 80 ? -40.734 7.081 -13.823 1.00 55.03 80 ARG A N 1
ATOM 645 C CA . ARG A 1 80 ? -42.086 7.610 -14.035 1.00 55.03 80 ARG A CA 1
ATOM 646 C C . ARG A 1 80 ? -43.047 6.590 -13.441 1.00 55.03 80 ARG A C 1
ATOM 648 O O . ARG A 1 80 ? -43.131 5.475 -13.946 1.00 55.03 80 ARG A O 1
ATOM 655 N N . PHE A 1 81 ? -43.698 6.967 -12.350 1.00 56.59 81 PHE A N 1
ATOM 656 C CA . PHE A 1 81 ? -44.906 6.296 -11.901 1.00 56.59 81 PHE A CA 1
ATOM 657 C C . PHE A 1 81 ? -45.997 6.668 -12.911 1.00 56.59 81 PHE A C 1
ATOM 659 O O . PHE A 1 81 ? -46.245 7.856 -13.124 1.00 56.59 81 PHE A O 1
ATOM 666 N N . VAL A 1 82 ? -46.523 5.663 -13.610 1.00 58.75 82 VAL A N 1
ATOM 667 C CA . VAL A 1 82 ? -47.756 5.752 -14.402 1.00 58.75 82 VAL A CA 1
ATOM 668 C C . VAL A 1 82 ? -48.851 5.132 -13.558 1.00 58.75 82 VAL A C 1
ATOM 670 O O . VAL A 1 82 ? -48.557 4.066 -12.968 1.00 58.75 82 VAL A O 1
#

Foldseek 3Di:
DDCPDVVVVVVVVVVVVVVVVVVCLLAAWDWDADPQWIWTAGNVRDIDTDDRHDDPCPDCVQQPPVRDHDDDPDDPDPDDDD

Sequence (82 aa):
MDMENERDIAKIAGYILREAFVKTALTETVLYVEQDMLLSIAPDGKSVFVKRLNRDHISNRQINRKGIFKVKKLVNKPRRFV

Radius of gyration: 21.0 Å; chains: 1; bounding box: 66×26×46 Å